Protein AF-A0A822F234-F1 (afdb_monomer)

InterPro domains:
  IPR011992 EF-hand domain pair [SSF47473] (7-59)
  IPR014837 EF-hand, Ca insensitive [PF08726] (9-56)

pLDDT: mean 70.48, std 11.57, range [44.44, 83.75]

Sequence (60 aa):
MTRECSEEDNVDQLTLAFKTLAGDQPFITAEALKRELPIEQAEWCLRRMKPYVGPGAIPG

Nearest PDB structures (foldseek):
  7b56-assembly1_A  TM=8.628E-01  e=1.110E-03  Homo sapiens
  6ts3-assembly2_B  TM=8.451E-01  e=1.110E-03  Homo sapiens
  7b55-assembly1_A  TM=8.526E-01  e=1.110E-03  Homo sapiens
  7b57-assembly1_A  TM=8.545E-01  e=1.648E-03  Homo sapiens
  8iah-assembly1_8  TM=8.082E-01  e=2.155E-01  Sus scrofa

Radius of gyration: 13.29 Å; Cα contacts (8 Å, |Δi|>4): 23; chains: 1; bounding box: 21×26×43 Å

Secondary structure (DSSP, 8-state):
------HHHHHHHHHHHHHHHTTT-SS--HHHHHHHS-HHHHHHHHHHSPPP-STT----

Structure (mmCIF, N/CA/C/O backbone):
data_AF-A0A822F234-F1
#
_entry.id   AF-A0A822F234-F1
#
loop_
_atom_site.group_PDB
_atom_site.id
_atom_site.type_symbol
_atom_site.label_atom_id
_atom_site.label_alt_id
_atom_site.label_comp_id
_atom_site.label_asym_id
_atom_site.label_entity_id
_atom_site.label_seq_id
_atom_site.pdbx_PDB_ins_code
_atom_site.Cartn_x
_atom_site.Cartn_y
_atom_site.Cartn_z
_atom_site.occupancy
_atom_site.B_iso_or_equiv
_atom_site.auth_seq_id
_atom_site.auth_comp_id
_atom_site.auth_asym_id
_atom_site.auth_atom_id
_atom_site.pdbx_PDB_model_num
ATOM 1 N N . MET A 1 1 ? 6.896 -14.413 24.085 1.00 51.00 1 MET A N 1
ATOM 2 C CA . MET A 1 1 ? 6.709 -14.625 22.637 1.00 51.00 1 MET A CA 1
ATOM 3 C C . MET A 1 1 ? 7.499 -13.569 21.886 1.00 51.00 1 MET A C 1
ATOM 5 O O . MET A 1 1 ? 6.967 -12.523 21.549 1.00 51.00 1 MET A O 1
ATOM 9 N N . THR A 1 2 ? 8.791 -13.816 21.701 1.00 59.38 2 THR A N 1
ATOM 10 C CA . THR A 1 2 ? 9.664 -13.063 20.796 1.00 59.38 2 THR A CA 1
ATOM 11 C C . THR A 1 2 ? 9.370 -13.543 19.380 1.00 59.38 2 THR A C 1
ATOM 13 O O . THR A 1 2 ? 9.946 -14.525 18.923 1.00 59.38 2 THR A O 1
ATOM 16 N N . ARG A 1 3 ? 8.388 -12.926 18.720 1.00 52.50 3 ARG A N 1
ATOM 17 C CA . ARG A 1 3 ? 8.210 -13.088 17.277 1.00 52.50 3 ARG A CA 1
ATOM 18 C C . ARG A 1 3 ? 8.935 -11.931 16.616 1.00 52.50 3 ARG A C 1
ATOM 20 O O . ARG A 1 3 ? 8.378 -10.853 16.447 1.00 52.50 3 ARG A O 1
ATOM 27 N N . GLU A 1 4 ? 10.190 -12.184 16.274 1.00 53.31 4 GLU A N 1
ATOM 28 C CA . GLU A 1 4 ? 10.747 -11.624 15.052 1.00 53.31 4 GLU A CA 1
ATOM 29 C C . GLU A 1 4 ? 9.850 -12.107 13.900 1.00 53.31 4 GLU A C 1
ATOM 31 O O . GLU A 1 4 ? 10.067 -13.174 13.332 1.00 53.31 4 GLU A O 1
ATOM 36 N N . CYS A 1 5 ? 8.752 -11.391 13.629 1.00 48.78 5 CYS A N 1
ATOM 37 C CA . CYS A 1 5 ? 8.109 -11.463 12.323 1.00 48.78 5 CYS A CA 1
ATOM 38 C C . CYS A 1 5 ? 9.127 -10.842 11.374 1.00 48.78 5 CYS A C 1
ATOM 40 O O . CYS A 1 5 ? 9.236 -9.617 11.311 1.00 48.78 5 CYS A O 1
ATOM 42 N N . SER A 1 6 ? 9.938 -11.695 10.745 1.00 52.12 6 SER A N 1
ATOM 43 C CA . SER A 1 6 ? 10.861 -11.313 9.683 1.00 52.12 6 SER A CA 1
ATOM 44 C C . SER A 1 6 ? 10.146 -10.351 8.743 1.00 52.12 6 SER A C 1
ATOM 46 O O . SER A 1 6 ? 8.973 -10.549 8.438 1.00 52.12 6 SER A O 1
ATOM 48 N N . GLU A 1 7 ? 10.827 -9.296 8.309 1.00 56.62 7 GLU A N 1
ATOM 49 C CA . GLU A 1 7 ? 10.260 -8.222 7.482 1.00 56.62 7 GLU A CA 1
ATOM 50 C C . GLU A 1 7 ? 9.495 -8.745 6.244 1.00 56.62 7 GLU A C 1
ATOM 52 O O . GLU A 1 7 ? 8.581 -8.087 5.757 1.00 56.62 7 GLU A O 1
ATOM 57 N N . GLU A 1 8 ? 9.793 -9.967 5.793 1.00 54.44 8 GLU A N 1
ATOM 58 C CA . GLU A 1 8 ? 9.048 -10.733 4.783 1.00 54.44 8 GLU A CA 1
ATOM 59 C C . GLU A 1 8 ? 7.573 -11.003 5.143 1.00 5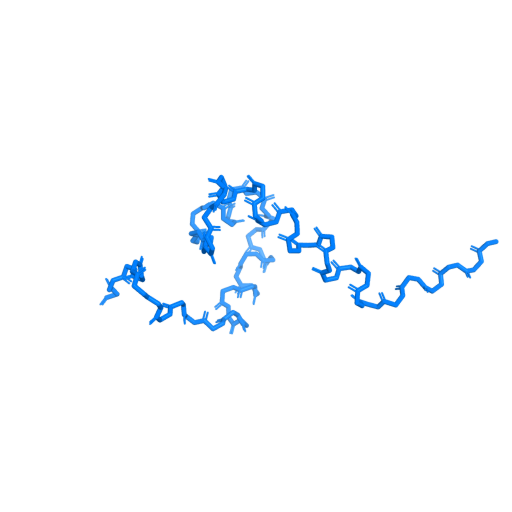4.44 8 GLU A C 1
ATOM 61 O O . GLU A 1 8 ? 6.704 -10.838 4.288 1.00 54.44 8 GLU A O 1
ATOM 66 N N . ASP A 1 9 ? 7.255 -11.326 6.401 1.00 57.41 9 ASP A N 1
ATOM 67 C CA . ASP A 1 9 ? 5.872 -11.501 6.881 1.00 57.41 9 ASP A CA 1
ATOM 68 C C . ASP A 1 9 ? 5.096 -10.174 6.790 1.00 57.41 9 ASP A C 1
ATOM 70 O O . ASP A 1 9 ? 3.909 -10.145 6.469 1.00 57.41 9 ASP A O 1
ATOM 74 N N . ASN A 1 10 ? 5.791 -9.042 6.960 1.00 69.31 10 ASN A N 1
ATOM 75 C CA . ASN A 1 10 ? 5.211 -7.718 6.760 1.00 69.31 10 ASN A CA 1
ATOM 76 C C . ASN A 1 10 ? 4.978 -7.408 5.271 1.00 69.31 10 ASN A C 1
ATOM 78 O O . ASN A 1 10 ? 3.960 -6.809 4.936 1.00 69.31 10 ASN A O 1
ATOM 82 N N . VAL A 1 11 ? 5.860 -7.851 4.367 1.00 70.81 11 VAL A N 1
ATOM 83 C CA . VAL A 1 11 ? 5.716 -7.637 2.914 1.00 70.81 11 VAL A CA 1
ATOM 84 C C . VAL A 1 11 ? 4.527 -8.402 2.338 1.00 70.81 11 VAL A C 1
ATOM 86 O O . VAL A 1 11 ? 3.789 -7.838 1.528 1.00 70.81 11 VAL A O 1
ATOM 89 N N . ASP A 1 12 ? 4.297 -9.647 2.751 1.00 78.69 12 ASP A N 1
ATOM 90 C CA . ASP A 1 12 ? 3.160 -10.438 2.261 1.00 78.69 12 ASP A CA 1
ATOM 91 C C . ASP A 1 12 ? 1.824 -9.870 2.768 1.00 78.69 12 ASP A C 1
ATOM 93 O O . ASP A 1 12 ? 0.881 -9.682 1.996 1.00 78.69 12 ASP A O 1
ATOM 97 N N . GLN A 1 13 ? 1.776 -9.470 4.046 1.00 77.88 13 GLN A N 1
ATOM 98 C CA . GLN A 1 13 ? 0.629 -8.764 4.627 1.00 77.88 13 GLN A CA 1
ATOM 99 C C . GLN A 1 13 ? 0.360 -7.428 3.927 1.00 77.88 13 GLN A C 1
ATOM 101 O O . GLN A 1 13 ? -0.784 -7.130 3.583 1.00 77.88 13 GLN A O 1
ATOM 106 N N . LEU A 1 14 ? 1.406 -6.643 3.656 1.00 77.00 14 LEU A N 1
ATOM 107 C CA . LEU A 1 14 ? 1.298 -5.403 2.891 1.00 77.00 14 LEU A CA 1
ATOM 108 C C . LEU A 1 14 ? 0.811 -5.675 1.467 1.00 77.00 14 LEU A C 1
ATOM 110 O O . LEU A 1 14 ? -0.061 -4.966 0.980 1.00 77.00 14 LEU A O 1
ATOM 114 N N . THR A 1 15 ? 1.317 -6.715 0.806 1.00 76.56 15 THR A N 1
ATOM 115 C CA . THR A 1 15 ? 0.898 -7.094 -0.551 1.00 76.56 15 THR A CA 1
ATOM 116 C C . THR A 1 15 ? -0.578 -7.481 -0.584 1.00 76.56 15 THR A C 1
ATOM 118 O O . THR A 1 15 ? -1.302 -7.061 -1.487 1.00 76.56 15 THR A O 1
ATOM 121 N N . LEU A 1 16 ? -1.051 -8.238 0.409 1.00 81.00 16 LEU A N 1
ATOM 122 C CA . LEU A 1 16 ? -2.458 -8.604 0.538 1.00 81.00 16 LEU A CA 1
ATOM 123 C C . LEU A 1 16 ? -3.339 -7.382 0.828 1.00 81.00 16 LEU A C 1
ATOM 125 O O . LEU A 1 16 ? -4.396 -7.227 0.210 1.00 81.00 16 LEU A O 1
ATOM 129 N N . ALA A 1 17 ? -2.886 -6.492 1.714 1.00 79.62 17 ALA A N 1
ATOM 130 C CA . ALA A 1 17 ? -3.559 -5.232 1.993 1.00 79.62 17 ALA A CA 1
ATOM 131 C C . ALA A 1 17 ? -3.666 -4.399 0.710 1.00 79.62 17 ALA A C 1
ATOM 133 O O . ALA A 1 17 ? -4.772 -4.104 0.274 1.00 79.62 17 ALA A O 1
ATOM 134 N N . PHE A 1 18 ? -2.554 -4.132 0.019 1.00 78.06 18 PHE A N 1
ATOM 135 C CA . PHE A 1 18 ? -2.547 -3.374 -1.233 1.00 78.06 18 PHE A CA 1
ATOM 136 C C . PHE A 1 18 ? -3.432 -3.993 -2.319 1.00 78.06 18 PHE A C 1
ATOM 138 O O . PHE A 1 18 ? -4.147 -3.253 -2.988 1.00 78.06 18 PHE A O 1
ATOM 145 N N . LYS A 1 19 ? -3.451 -5.323 -2.476 1.00 77.38 19 LYS A N 1
ATOM 146 C CA . LYS A 1 19 ? -4.355 -6.011 -3.418 1.00 77.38 19 LYS A CA 1
ATOM 147 C C . LYS A 1 19 ? -5.829 -5.828 -3.0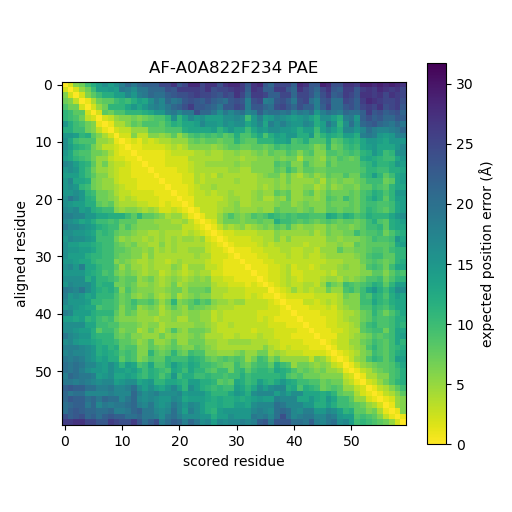67 1.00 77.38 19 LYS A C 1
ATOM 149 O O . LYS A 1 19 ? -6.651 -5.622 -3.956 1.00 77.38 19 LYS A O 1
ATOM 154 N N . THR A 1 20 ? -6.157 -5.880 -1.778 1.00 83.19 20 THR A N 1
ATOM 155 C CA . THR A 1 20 ? -7.521 -5.633 -1.294 1.00 83.19 20 THR A 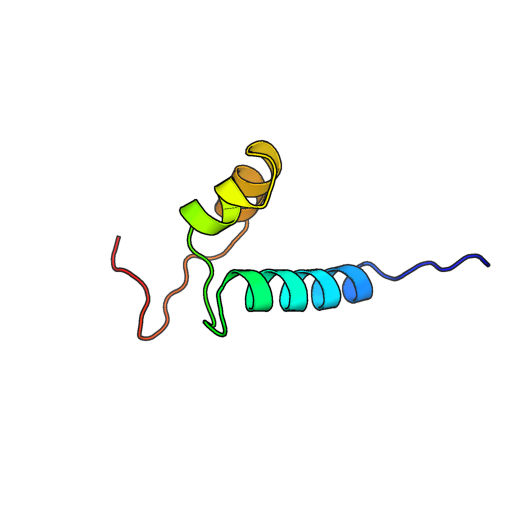CA 1
ATOM 156 C C . THR A 1 20 ? -7.931 -4.185 -1.570 1.00 83.19 20 THR A C 1
ATOM 158 O O . THR A 1 20 ? -9.037 -3.940 -2.046 1.00 83.19 20 THR A O 1
ATOM 161 N N . LEU A 1 21 ? -7.016 -3.231 -1.362 1.00 79.12 21 LEU A N 1
ATOM 162 C CA . LEU A 1 21 ? -7.236 -1.809 -1.644 1.00 79.12 21 LEU A CA 1
ATOM 163 C C . LEU A 1 21 ? -7.360 -1.506 -3.140 1.00 79.12 21 LEU A C 1
ATOM 165 O O . LEU A 1 21 ? -8.133 -0.635 -3.532 1.00 79.12 21 LEU A O 1
ATOM 169 N N . ALA A 1 22 ? -6.621 -2.240 -3.971 1.00 78.25 22 ALA A N 1
ATOM 170 C CA . ALA A 1 22 ? -6.667 -2.154 -5.425 1.00 78.25 22 ALA A CA 1
ATOM 171 C C . ALA A 1 22 ? -7.877 -2.879 -6.043 1.00 78.25 22 ALA A C 1
ATOM 173 O O . ALA A 1 22 ? -8.054 -2.830 -7.257 1.00 78.25 22 ALA A O 1
ATOM 174 N N . GLY A 1 23 ? -8.709 -3.555 -5.241 1.00 75.88 23 GLY A N 1
ATOM 175 C CA . GLY A 1 23 ? -9.907 -4.235 -5.730 1.00 75.88 23 GLY A CA 1
ATOM 176 C C . GLY A 1 23 ? -9.597 -5.312 -6.771 1.00 75.88 23 GLY A C 1
ATOM 177 O O . GLY A 1 23 ? -10.192 -5.301 -7.844 1.00 75.88 23 GLY A O 1
ATOM 178 N N . ASP A 1 24 ? -8.658 -6.213 -6.456 1.00 71.81 24 ASP A N 1
ATOM 179 C CA . ASP A 1 24 ? -8.197 -7.322 -7.319 1.00 71.81 24 ASP A CA 1
ATOM 180 C C . ASP A 1 24 ? -7.270 -6.910 -8.483 1.00 71.81 24 ASP A C 1
ATOM 182 O O . ASP A 1 24 ? -6.776 -7.751 -9.234 1.00 71.81 24 ASP A O 1
ATOM 186 N N . GLN A 1 25 ? 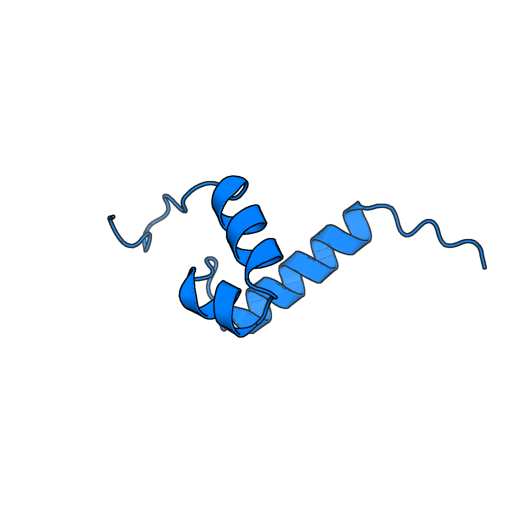-6.947 -5.620 -8.618 1.00 74.56 25 GLN A N 1
ATOM 187 C CA . GLN A 1 25 ? -6.009 -5.169 -9.644 1.00 74.56 25 GLN A CA 1
ATOM 188 C C . GLN A 1 25 ? -4.543 -5.439 -9.252 1.00 74.56 25 GLN A C 1
ATOM 190 O O . GLN A 1 25 ? -4.157 -5.275 -8.091 1.00 74.56 25 GLN A O 1
ATOM 195 N N . PRO A 1 26 ? -3.672 -5.786 -10.223 1.00 72.19 26 PRO A N 1
ATOM 196 C CA . PRO A 1 26 ? -2.242 -5.995 -9.981 1.00 72.19 26 PRO A CA 1
ATOM 197 C C . PRO A 1 26 ? -1.460 -4.683 -9.779 1.00 72.19 26 PRO A C 1
ATOM 199 O O . PRO A 1 26 ? -0.235 -4.711 -9.664 1.00 72.19 26 PRO A O 1
ATOM 202 N N . PHE A 1 27 ? -2.142 -3.535 -9.756 1.00 72.12 27 PHE A N 1
ATOM 203 C CA . PHE A 1 27 ? -1.563 -2.210 -9.565 1.00 72.12 27 PHE A CA 1
ATOM 204 C C . PHE A 1 27 ? -2.438 -1.382 -8.618 1.00 72.12 27 PHE A C 1
ATOM 206 O O . PHE A 1 27 ? -3.657 -1.514 -8.620 1.00 72.12 27 PHE A O 1
ATOM 213 N N . ILE A 1 28 ? -1.813 -0.502 -7.834 1.00 77.31 28 ILE A N 1
ATOM 214 C CA . ILE A 1 28 ? -2.503 0.481 -6.992 1.00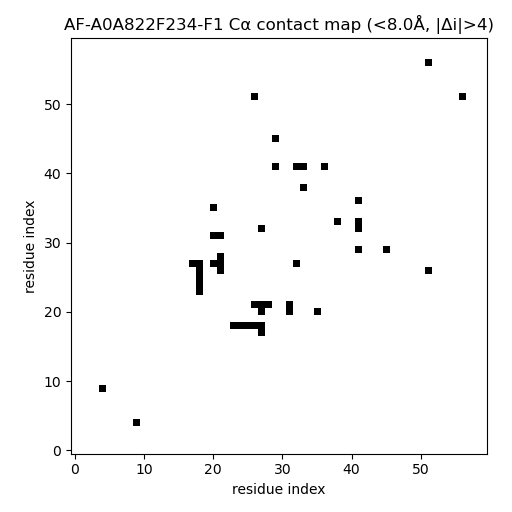 77.31 28 ILE A CA 1
ATOM 215 C C . ILE A 1 28 ? -2.278 1.885 -7.556 1.00 77.31 28 ILE A C 1
ATOM 217 O O . ILE A 1 28 ? -1.182 2.210 -8.016 1.00 77.31 28 ILE A O 1
ATOM 221 N N . THR A 1 29 ? -3.311 2.727 -7.542 1.00 78.75 29 THR A N 1
ATOM 222 C CA . THR A 1 29 ? -3.190 4.121 -7.983 1.00 78.75 29 THR A CA 1
ATOM 223 C C . THR A 1 29 ? -2.647 5.003 -6.861 1.00 78.75 29 THR A C 1
ATOM 225 O O . THR A 1 29 ? -2.887 4.761 -5.677 1.00 78.75 29 THR A O 1
ATOM 228 N N . ALA A 1 30 ? -1.941 6.075 -7.231 1.00 77.44 30 ALA A N 1
ATOM 229 C CA . ALA A 1 30 ? -1.437 7.055 -6.269 1.00 77.44 30 ALA A CA 1
ATOM 230 C C . ALA A 1 30 ? -2.566 7.668 -5.419 1.00 77.44 30 ALA A C 1
ATOM 232 O O . ALA A 1 30 ? -2.355 7.995 -4.255 1.00 77.44 30 ALA A O 1
ATOM 233 N N . GLU A 1 31 ? -3.765 7.805 -5.988 1.00 80.25 31 GLU A N 1
ATOM 234 C CA . GLU A 1 31 ? -4.947 8.308 -5.286 1.00 80.25 31 GLU A CA 1
ATOM 235 C C . GLU A 1 31 ? -5.452 7.327 -4.225 1.00 80.25 31 GLU A C 1
ATOM 237 O O . GLU A 1 31 ? -5.693 7.738 -3.092 1.00 80.25 31 GLU A O 1
ATOM 242 N N . ALA A 1 32 ? -5.552 6.032 -4.550 1.00 79.75 32 ALA A N 1
ATOM 243 C CA . ALA A 1 32 ? -5.936 5.006 -3.580 1.00 79.75 32 ALA A CA 1
ATOM 244 C C . ALA A 1 32 ? -4.910 4.910 -2.441 1.00 79.75 32 ALA A C 1
ATOM 246 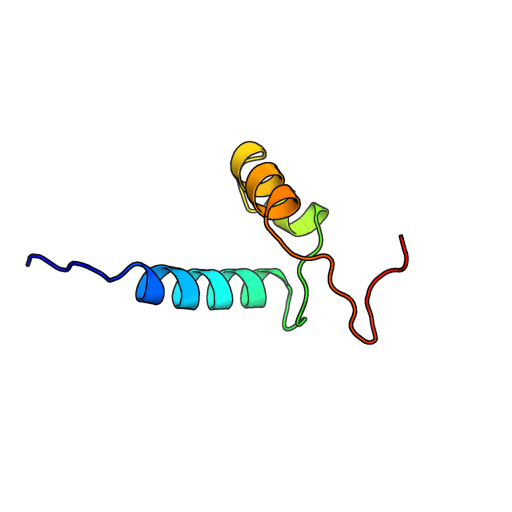O O . ALA A 1 32 ? -5.278 4.885 -1.269 1.00 79.75 32 ALA A O 1
ATOM 247 N N . LEU A 1 33 ? -3.621 4.965 -2.783 1.00 80.25 33 LEU A N 1
ATOM 248 C CA . LEU A 1 33 ? -2.524 4.941 -1.821 1.00 80.25 33 LEU A CA 1
ATOM 249 C C . LEU A 1 33 ? -2.569 6.135 -0.852 1.00 80.25 33 LEU A C 1
ATOM 251 O O . LEU A 1 33 ? -2.420 5.950 0.349 1.00 80.25 33 LEU A O 1
ATOM 255 N N . LYS A 1 34 ? -2.814 7.351 -1.360 1.00 82.75 34 LYS A N 1
ATOM 256 C CA . LYS A 1 34 ? -2.923 8.580 -0.549 1.00 82.75 34 LYS A CA 1
ATOM 257 C C . LYS A 1 34 ? -4.196 8.651 0.296 1.00 82.75 34 LYS A C 1
ATOM 259 O O . LYS A 1 34 ? -4.230 9.414 1.256 1.00 82.75 34 LYS A O 1
ATOM 264 N N . ARG A 1 35 ? -5.250 7.923 -0.085 1.00 83.38 35 ARG A N 1
ATOM 265 C CA . ARG A 1 35 ? -6.511 7.869 0.669 1.00 83.38 35 ARG A CA 1
ATOM 266 C C . ARG A 1 35 ? -6.438 6.890 1.840 1.00 83.38 35 ARG A C 1
ATOM 268 O O . ARG A 1 35 ? -7.074 7.124 2.860 1.00 83.38 35 ARG A O 1
ATOM 275 N N . GLU A 1 36 ? -5.688 5.806 1.670 1.00 81.00 36 GLU A N 1
ATOM 276 C CA . GLU A 1 36 ? -5.597 4.702 2.634 1.00 81.00 36 GLU A CA 1
ATOM 277 C C . GLU A 1 36 ? -4.387 4.830 3.570 1.00 81.00 36 GLU A C 1
ATOM 279 O O . GLU A 1 36 ? -4.462 4.432 4.731 1.00 81.00 36 GLU A O 1
ATOM 284 N N . LEU A 1 37 ? -3.278 5.407 3.095 1.00 79.31 37 LEU A N 1
ATOM 285 C CA . LEU A 1 37 ? -2.076 5.629 3.895 1.00 79.31 37 LEU A CA 1
ATOM 286 C C . LEU A 1 37 ? -1.875 7.120 4.199 1.00 79.31 37 LEU A C 1
ATOM 288 O O . LEU A 1 37 ? -2.262 7.979 3.402 1.00 79.31 37 LEU A O 1
ATOM 292 N N . PRO A 1 38 ? -1.199 7.451 5.317 1.00 83.75 38 PRO A N 1
ATOM 293 C CA . PRO A 1 38 ? -0.697 8.796 5.541 1.00 83.75 38 PRO A CA 1
ATOM 294 C C . PRO A 1 38 ? 0.135 9.267 4.344 1.00 83.75 38 PRO A C 1
ATOM 296 O O . PRO A 1 38 ? 0.914 8.502 3.771 1.00 83.75 38 PRO A O 1
ATOM 299 N N . ILE A 1 39 ? 0.001 10.550 4.001 1.00 78.25 39 ILE A N 1
ATOM 300 C CA . ILE A 1 39 ? 0.630 11.169 2.821 1.00 78.25 39 ILE A CA 1
ATOM 301 C C . ILE A 1 39 ? 2.135 10.874 2.766 1.00 78.25 39 ILE A C 1
ATOM 303 O O . ILE A 1 39 ? 2.650 10.546 1.703 1.00 78.25 39 ILE A O 1
ATOM 307 N N . GLU A 1 40 ? 2.816 10.893 3.913 1.00 82.50 40 GLU A N 1
ATOM 308 C CA . GLU A 1 40 ? 4.248 10.594 4.016 1.00 82.50 40 GLU A CA 1
ATOM 309 C C . GLU A 1 40 ? 4.597 9.167 3.550 1.00 82.50 40 GLU A C 1
ATOM 311 O O . GLU A 1 40 ? 5.545 8.975 2.787 1.00 82.50 40 GLU A O 1
ATOM 316 N N . GLN A 1 41 ? 3.797 8.165 3.934 1.00 80.19 41 GLN A N 1
ATOM 317 C CA . GLN A 1 41 ? 3.974 6.779 3.486 1.00 80.19 41 GLN A CA 1
ATOM 318 C C . GLN A 1 41 ? 3.598 6.611 2.016 1.00 80.19 41 GLN A C 1
ATOM 320 O O . GLN A 1 41 ? 4.292 5.901 1.291 1.00 80.19 41 GLN A O 1
ATOM 325 N N . ALA A 1 42 ? 2.549 7.292 1.554 1.00 81.88 42 ALA A N 1
ATOM 326 C CA . ALA A 1 42 ? 2.174 7.273 0.147 1.00 81.88 42 ALA A CA 1
ATOM 327 C C . ALA A 1 42 ? 3.280 7.872 -0.739 1.00 81.88 42 ALA A C 1
ATOM 329 O O . ALA A 1 42 ? 3.644 7.282 -1.753 1.00 81.88 42 ALA A O 1
ATOM 330 N N . GLU A 1 43 ? 3.872 9.003 -0.349 1.00 82.00 43 GLU A N 1
ATOM 331 C CA . GLU A 1 43 ? 5.005 9.609 -1.056 1.00 82.00 43 GLU A CA 1
ATOM 332 C C . GLU A 1 43 ? 6.260 8.735 -1.007 1.00 82.00 43 GLU A C 1
ATOM 334 O O . GLU A 1 43 ? 6.955 8.591 -2.016 1.00 82.00 43 GLU A O 1
ATOM 339 N N . TRP A 1 44 ? 6.541 8.111 0.137 1.00 81.25 44 TRP A N 1
ATOM 340 C CA . TRP A 1 44 ? 7.650 7.171 0.267 1.00 81.25 44 TRP A CA 1
ATOM 341 C C . TRP A 1 44 ? 7.467 5.949 -0.643 1.00 81.25 44 TRP A C 1
ATOM 343 O O . TRP A 1 44 ? 8.388 5.577 -1.374 1.00 81.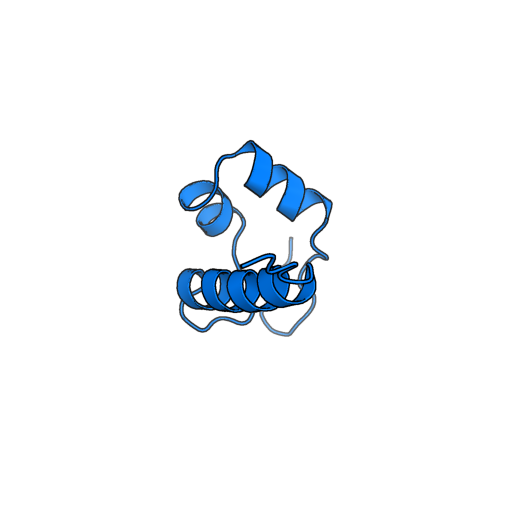25 44 TRP A O 1
ATOM 353 N N . CYS A 1 45 ? 6.263 5.372 -0.672 1.00 79.62 45 CYS A N 1
ATOM 354 C CA . CYS A 1 45 ? 5.911 4.284 -1.574 1.00 79.62 45 CYS A CA 1
ATOM 355 C C . CYS A 1 45 ? 6.004 4.721 -3.037 1.00 79.62 45 CYS A C 1
ATOM 357 O O . CYS A 1 45 ? 6.611 4.002 -3.812 1.00 79.62 45 CYS A O 1
ATOM 359 N N . LEU A 1 46 ? 5.522 5.904 -3.425 1.00 75.44 46 LEU A N 1
ATOM 360 C CA . LEU A 1 46 ? 5.644 6.407 -4.802 1.00 75.44 46 LEU A CA 1
ATOM 361 C C . LEU A 1 46 ? 7.100 6.629 -5.234 1.00 75.44 46 LEU A C 1
ATOM 363 O O . LEU A 1 46 ? 7.442 6.391 -6.388 1.00 75.44 46 LEU A O 1
ATOM 367 N N . ARG A 1 47 ? 7.970 7.059 -4.314 1.00 76.75 47 ARG A N 1
ATOM 368 C CA . ARG A 1 47 ? 9.408 7.231 -4.579 1.00 76.75 47 ARG A CA 1
ATOM 369 C C . ARG A 1 47 ? 10.158 5.908 -4.721 1.00 76.75 47 ARG A C 1
ATOM 371 O O . ARG A 1 47 ? 11.184 5.871 -5.395 1.00 76.75 47 ARG A O 1
ATOM 378 N N . ARG A 1 48 ? 9.692 4.846 -4.058 1.00 72.50 48 ARG A N 1
ATOM 379 C CA . ARG A 1 48 ? 10.369 3.538 -4.014 1.00 72.50 48 ARG A CA 1
ATOM 380 C C . ARG A 1 48 ? 9.729 2.488 -4.926 1.00 72.50 48 ARG A C 1
ATOM 382 O O . ARG A 1 48 ? 10.407 1.544 -5.329 1.00 72.50 48 ARG A O 1
ATOM 389 N N . MET A 1 49 ? 8.444 2.631 -5.244 1.00 69.81 49 MET A N 1
ATOM 390 C CA . MET A 1 49 ? 7.720 1.757 -6.161 1.00 69.81 49 MET A CA 1
ATOM 391 C C . MET A 1 49 ? 8.232 1.971 -7.578 1.00 69.81 49 MET A C 1
ATOM 393 O O . MET A 1 49 ? 8.425 3.095 -8.040 1.00 69.81 49 MET A O 1
ATOM 397 N N . LYS A 1 50 ? 8.433 0.863 -8.291 1.00 63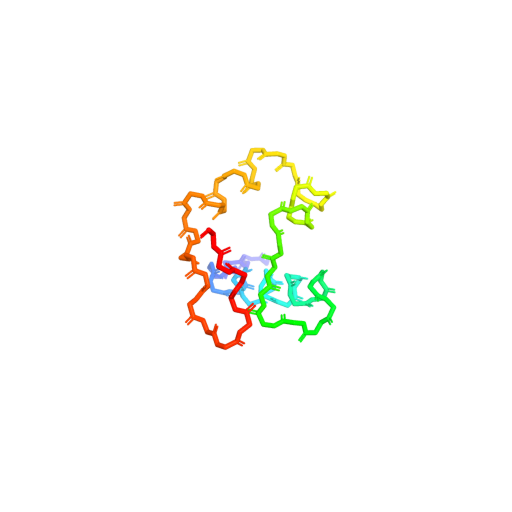.50 50 LYS A N 1
ATOM 398 C CA . LYS A 1 50 ? 8.679 0.923 -9.727 1.00 63.50 50 LYS A CA 1
ATOM 399 C C . LYS A 1 50 ? 7.378 1.330 -10.426 1.00 63.50 50 LYS A C 1
ATOM 401 O O . LYS A 1 50 ? 6.336 0.768 -10.083 1.00 63.50 50 LYS A O 1
ATOM 406 N N . PRO A 1 51 ? 7.421 2.252 -11.405 1.00 66.12 51 PRO A N 1
ATOM 407 C CA . PRO A 1 51 ? 6.259 2.521 -12.239 1.00 66.12 51 PRO A CA 1
ATOM 408 C C . PRO A 1 51 ? 5.804 1.204 -12.873 1.00 66.12 51 PRO A C 1
ATOM 410 O O . PRO A 1 51 ? 6.619 0.439 -13.396 1.00 66.12 51 PRO A O 1
ATOM 413 N N . TYR A 1 52 ? 4.513 0.904 -12.759 1.00 64.94 52 TYR A N 1
ATOM 414 C CA . TYR A 1 52 ? 3.939 -0.289 -13.368 1.00 64.94 52 TYR A CA 1
ATOM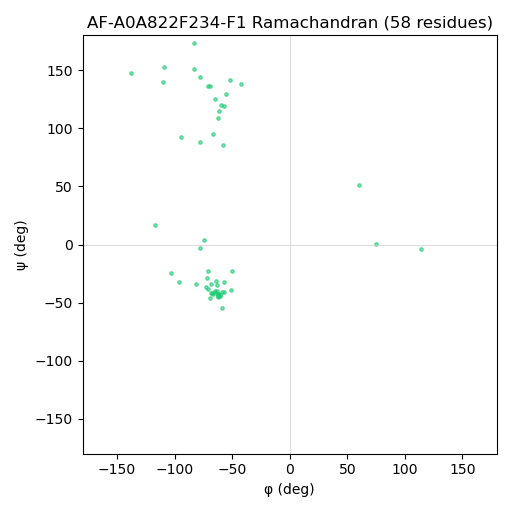 415 C C . TYR A 1 52 ? 4.043 -0.153 -14.894 1.00 64.94 52 TYR A C 1
ATOM 417 O O . TYR A 1 52 ? 3.599 0.846 -15.445 1.00 64.94 52 TYR A O 1
ATOM 425 N N . VAL A 1 53 ? 4.657 -1.132 -15.566 1.00 59.06 53 VAL A N 1
ATOM 426 C CA . VAL A 1 53 ? 4.932 -1.131 -17.024 1.00 59.06 53 VAL A CA 1
ATOM 427 C C . VAL A 1 53 ? 4.200 -2.259 -17.772 1.00 59.06 53 VAL A C 1
ATOM 429 O O . VAL A 1 53 ? 4.568 -2.617 -18.887 1.00 59.06 53 VAL A O 1
ATOM 432 N N . GLY A 1 54 ? 3.184 -2.864 -17.151 1.00 65.81 54 GLY A N 1
ATOM 433 C CA . GLY A 1 54 ? 2.401 -3.955 -17.742 1.00 65.81 54 GLY A CA 1
ATOM 434 C C . GLY A 1 54 ? 1.273 -3.484 -18.676 1.00 65.81 54 GLY A C 1
ATOM 435 O O . GLY A 1 54 ? 0.980 -2.289 -18.746 1.00 65.81 54 GLY A O 1
ATOM 436 N N . PRO A 1 55 ? 0.586 -4.411 -19.371 1.00 49.69 55 PRO A N 1
ATOM 437 C CA . PRO A 1 55 ? -0.618 -4.094 -20.140 1.00 49.69 55 PRO A CA 1
ATOM 438 C C . PRO A 1 55 ? -1.709 -3.585 -19.181 1.00 49.69 55 PRO A C 1
ATOM 440 O O . PRO A 1 55 ? -2.210 -4.340 -18.352 1.00 49.69 55 PRO A O 1
ATOM 443 N N . GLY A 1 56 ? -2.015 -2.286 -19.236 1.00 57.50 56 GLY A N 1
ATOM 444 C CA . GLY A 1 56 ? -2.882 -1.587 -18.273 1.00 57.50 56 GLY A CA 1
ATOM 445 C C . GLY A 1 56 ? -2.167 -0.526 -17.427 1.00 57.50 56 GLY A C 1
ATOM 446 O O . GLY A 1 56 ? -2.821 0.182 -16.667 1.00 57.50 56 GLY A O 1
ATOM 447 N N . ALA A 1 57 ? -0.846 -0.380 -17.576 1.00 55.59 57 ALA A N 1
ATOM 448 C CA . ALA A 1 57 ? -0.139 0.806 -17.118 1.00 55.59 57 ALA A CA 1
ATOM 449 C C . ALA A 1 57 ? -0.757 2.038 -17.774 1.00 55.59 57 ALA A C 1
ATOM 451 O O . ALA A 1 57 ? -0.780 2.144 -19.001 1.00 55.59 57 ALA A O 1
ATOM 452 N N . ILE A 1 58 ? -1.285 2.941 -16.950 1.00 54.06 58 ILE A N 1
ATOM 453 C CA . ILE A 1 58 ? -1.759 4.242 -17.405 1.00 54.06 58 ILE A CA 1
ATOM 454 C C . ILE A 1 58 ? -0.518 4.937 -17.981 1.00 54.06 58 ILE A C 1
ATOM 456 O O . ILE A 1 58 ? 0.440 5.133 -17.225 1.00 54.06 58 ILE A O 1
ATOM 460 N N . PRO A 1 59 ? -0.461 5.226 -19.294 1.00 44.72 59 PRO A N 1
ATOM 461 C CA . PRO A 1 59 ? 0.646 5.994 -19.835 1.00 44.72 59 PRO A CA 1
ATOM 462 C C . PRO A 1 59 ? 0.640 7.346 -19.120 1.00 44.72 59 PRO A C 1
ATOM 464 O O . PRO A 1 59 ? -0.381 8.036 -19.113 1.00 44.72 59 PRO A O 1
ATOM 467 N N . GLY A 1 60 ? 1.747 7.649 -18.441 1.00 44.44 60 GLY A N 1
ATOM 468 C CA . GLY A 1 60 ? 2.023 8.999 -17.956 1.00 44.44 60 GLY A CA 1
ATOM 469 C C . GLY A 1 60 ? 2.194 9.960 -19.119 1.00 44.44 60 GLY A C 1
ATOM 470 O O . GLY A 1 60 ? 2.724 9.517 -20.165 1.00 44.44 60 GLY A O 1
#

Mean predicted aligned error: 9.56 Å

Foldseek 3Di:
DPDPPPCVVVVVVVCVVQCVLCVNDPDDDLVSLVVVDPPVVSVVCVVVPDQDPDDVRDDD

Solvent-accessible surface area (backbone atoms only — not comparable to full-atom values): 3846 Å² total; per-residue (Å²): 135,90,73,81,70,51,71,63,61,53,50,55,52,48,50,53,50,50,30,61,76,32,69,79,38,99,60,72,53,73,66,59,39,46,73,77,34,61,59,70,56,30,52,52,45,62,75,69,50,74,81,70,84,57,99,82,43,77,82,126

Organism: NCBI:txid392032